Protein AF-A0A139IS31-F1 (afdb_monomer_lite)

Structure (mmCIF, N/CA/C/O backbone):
data_AF-A0A139IS31-F1
#
_entry.id   AF-A0A139IS31-F1
#
loop_
_atom_site.group_PDB
_atom_site.id
_atom_site.type_symbol
_atom_site.label_atom_id
_atom_site.label_alt_id
_atom_site.label_comp_id
_atom_site.label_asym_id
_atom_site.label_entity_id
_atom_site.label_seq_id
_atom_site.pdbx_PDB_ins_code
_atom_site.Cartn_x
_atom_site.Cartn_y
_atom_site.Cartn_z
_atom_site.occupancy
_atom_site.B_iso_or_equiv
_atom_site.auth_seq_id
_atom_site.auth_comp_id
_atom_site.auth_asym_id
_atom_site.auth_atom_id
_atom_site.pdbx_PDB_model_num
ATOM 1 N N . MET A 1 1 ? 28.452 18.649 -6.062 1.00 40.62 1 MET A N 1
ATOM 2 C CA . MET A 1 1 ? 27.317 17.866 -6.604 1.00 40.62 1 MET A CA 1
ATOM 3 C C . MET A 1 1 ? 26.027 18.421 -6.023 1.00 40.62 1 MET A C 1
ATOM 5 O O . MET A 1 1 ? 25.767 18.226 -4.844 1.00 40.62 1 MET A O 1
ATOM 9 N N . VAL A 1 2 ? 25.262 19.177 -6.809 1.00 44.78 2 VAL A N 1
ATOM 10 C CA . VAL A 1 2 ? 23.983 19.755 -6.369 1.00 44.78 2 VAL A CA 1
ATOM 11 C C . VAL A 1 2 ? 22.906 18.683 -6.521 1.00 44.78 2 VAL A C 1
ATOM 13 O O . VAL A 1 2 ? 22.665 18.197 -7.626 1.00 44.78 2 VAL A O 1
ATOM 16 N N . ARG A 1 3 ? 22.279 18.272 -5.413 1.00 52.28 3 ARG A N 1
ATOM 17 C CA . ARG A 1 3 ? 21.089 17.414 -5.459 1.00 52.28 3 ARG A CA 1
ATOM 18 C C . ARG A 1 3 ? 19.969 18.211 -6.131 1.00 52.28 3 ARG A C 1
ATOM 20 O O . ARG A 1 3 ? 19.500 19.193 -5.567 1.00 52.28 3 ARG A O 1
ATOM 27 N N . LYS A 1 4 ? 19.550 17.802 -7.334 1.00 53.00 4 LYS A N 1
ATOM 28 C CA . LYS A 1 4 ? 18.328 18.305 -7.981 1.00 53.00 4 LYS A CA 1
ATOM 29 C C . LYS A 1 4 ? 17.116 17.834 -7.167 1.00 53.00 4 LYS A C 1
ATOM 31 O O . LYS A 1 4 ? 16.622 16.729 -7.378 1.00 53.00 4 LYS A O 1
ATOM 36 N N . HIS A 1 5 ? 16.671 18.646 -6.215 1.00 53.19 5 HIS A N 1
ATOM 37 C CA . HIS A 1 5 ? 15.351 18.521 -5.600 1.00 53.19 5 HIS A CA 1
ATOM 38 C C . HIS A 1 5 ? 14.364 19.363 -6.423 1.00 53.19 5 HIS A C 1
ATOM 40 O O . HIS A 1 5 ? 14.644 20.529 -6.680 1.00 53.19 5 HIS A O 1
ATOM 46 N N . GLY A 1 6 ? 13.251 18.764 -6.863 1.00 53.75 6 GLY A N 1
ATOM 47 C CA . GLY A 1 6 ? 12.159 19.476 -7.546 1.00 53.75 6 GLY A CA 1
ATOM 48 C C . GLY A 1 6 ? 12.128 19.344 -9.073 1.00 53.75 6 GLY A C 1
ATOM 49 O O . GLY A 1 6 ? 12.178 20.342 -9.782 1.00 53.75 6 GLY A O 1
ATOM 50 N N . SER A 1 7 ? 12.049 18.121 -9.608 1.00 52.06 7 SER A N 1
ATOM 51 C CA . SER A 1 7 ? 11.598 17.918 -10.994 1.00 52.06 7 SER A CA 1
ATOM 52 C C . SER A 1 7 ? 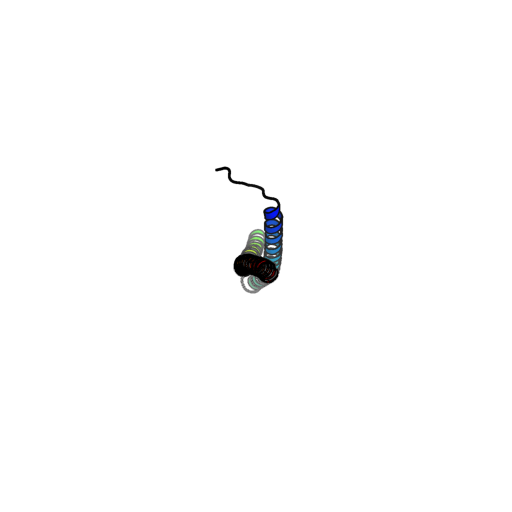10.087 17.665 -10.995 1.00 52.06 7 SER A C 1
ATOM 54 O O . SER A 1 7 ? 9.669 16.649 -10.445 1.00 52.06 7 SER A O 1
ATOM 56 N N . LEU A 1 8 ? 9.302 18.527 -11.648 1.00 53.25 8 LEU A N 1
ATOM 57 C CA . LEU A 1 8 ? 7.829 18.459 -11.751 1.00 53.25 8 LEU A CA 1
ATOM 58 C C . LEU A 1 8 ? 7.292 17.117 -12.287 1.00 53.25 8 LEU A C 1
ATOM 60 O O . LEU A 1 8 ? 6.186 16.710 -11.958 1.00 53.25 8 LEU A O 1
ATOM 64 N N . THR A 1 9 ? 8.097 16.373 -13.048 1.00 55.12 9 THR A N 1
ATOM 65 C CA . THR A 1 9 ? 7.782 15.003 -13.491 1.00 55.12 9 THR A CA 1
ATOM 66 C C . THR A 1 9 ? 7.681 13.996 -12.346 1.00 55.12 9 THR A C 1
ATOM 68 O O . THR A 1 9 ? 6.965 13.009 -12.466 1.00 55.12 9 THR A O 1
ATOM 71 N N . LYS A 1 10 ? 8.381 14.228 -11.229 1.00 59.75 10 LYS A N 1
ATOM 72 C CA . LYS A 1 10 ? 8.259 13.392 -10.027 1.00 59.75 10 LYS A CA 1
ATOM 73 C C . LYS A 1 10 ? 7.046 13.764 -9.190 1.00 59.75 10 LYS A C 1
ATOM 75 O O . LYS A 1 10 ? 6.535 12.892 -8.502 1.00 59.75 10 LYS A O 1
ATOM 80 N N . ASP A 1 11 ? 6.589 15.011 -9.240 1.00 62.25 11 ASP A N 1
ATOM 81 C CA . ASP A 1 11 ? 5.436 15.444 -8.449 1.00 62.25 11 ASP A CA 1
ATOM 82 C C . ASP A 1 11 ? 4.154 14.762 -8.928 1.00 62.25 11 ASP A C 1
ATOM 84 O O . ASP A 1 11 ? 3.339 14.362 -8.103 1.00 62.25 11 ASP A O 1
ATOM 88 N N . GLU A 1 12 ? 4.007 14.531 -10.235 1.00 68.50 12 GLU A N 1
ATOM 89 C CA . GLU A 1 12 ? 2.848 13.822 -10.784 1.00 68.50 12 GLU A CA 1
ATOM 90 C C . GLU A 1 12 ? 2.852 12.326 -10.422 1.00 68.50 12 GLU A C 1
ATOM 92 O O . GLU A 1 12 ? 1.849 11.818 -9.920 1.00 68.50 12 GLU A O 1
ATOM 97 N N . GLU A 1 13 ? 4.000 11.642 -10.534 1.00 64.81 13 GLU A N 1
ATOM 98 C CA . GLU A 1 13 ? 4.147 10.252 -10.062 1.00 64.81 13 GLU A CA 1
ATOM 99 C C . GLU A 1 13 ? 3.951 10.124 -8.538 1.00 64.81 13 GLU A C 1
ATOM 101 O O . GLU A 1 13 ? 3.338 9.165 -8.062 1.00 64.81 13 GLU A O 1
ATOM 106 N N . ILE A 1 14 ? 4.457 11.080 -7.749 1.00 68.31 14 ILE A N 1
ATOM 107 C CA . ILE A 1 14 ? 4.295 11.101 -6.287 1.00 68.31 14 ILE A CA 1
ATOM 108 C C . ILE A 1 14 ? 2.835 11.369 -5.910 1.00 68.31 14 ILE A C 1
ATOM 110 O O . ILE A 1 14 ? 2.320 10.739 -4.983 1.00 68.31 14 ILE A O 1
ATOM 114 N N . ASN A 1 15 ? 2.155 12.270 -6.618 1.00 73.56 15 ASN A N 1
ATOM 115 C CA . ASN A 1 15 ? 0.750 12.584 -6.387 1.00 73.56 15 ASN A CA 1
ATOM 116 C C . ASN A 1 15 ? -0.150 11.388 -6.732 1.00 73.56 15 ASN A C 1
ATOM 118 O O . ASN A 1 15 ? -1.026 11.028 -5.945 1.00 73.56 15 ASN A O 1
ATOM 122 N N . GLU A 1 16 ? 0.112 10.700 -7.847 1.00 74.44 16 GLU A N 1
ATOM 123 C CA . GLU A 1 16 ? -0.615 9.485 -8.224 1.00 74.44 16 GLU A CA 1
ATOM 124 C C . GLU A 1 16 ? -0.392 8.356 -7.203 1.00 74.44 16 GLU A C 1
ATOM 126 O O . GLU A 1 16 ? -1.351 7.732 -6.737 1.00 74.44 16 GLU A O 1
ATOM 131 N N . ALA A 1 17 ? 0.853 8.144 -6.765 1.00 69.94 17 ALA A N 1
ATOM 132 C CA . ALA A 1 17 ? 1.170 7.162 -5.730 1.00 69.94 17 ALA A CA 1
ATOM 133 C C . ALA A 1 17 ? 0.476 7.485 -4.394 1.00 69.94 17 ALA A C 1
ATOM 135 O O . ALA A 1 17 ? -0.107 6.598 -3.762 1.00 69.94 17 ALA A O 1
ATOM 136 N N . SER A 1 18 ? 0.476 8.760 -3.995 1.00 72.31 18 SER A N 1
ATOM 137 C CA . SER A 1 18 ? -0.206 9.242 -2.788 1.00 72.31 18 SER A CA 1
ATOM 138 C C . SER A 1 18 ? -1.716 9.032 -2.875 1.00 72.31 18 SER A C 1
ATOM 140 O O . SER A 1 18 ? -2.346 8.622 -1.902 1.00 72.31 18 SER A O 1
ATOM 142 N N . TRP A 1 19 ? -2.306 9.234 -4.054 1.00 76.44 19 TRP A N 1
ATOM 143 C CA . TRP A 1 19 ? -3.732 9.034 -4.287 1.00 76.44 19 TRP A CA 1
ATOM 144 C C . TRP A 1 19 ? -4.150 7.560 -4.236 1.00 76.44 19 TRP A C 1
ATOM 146 O O . TRP A 1 19 ? -5.182 7.211 -3.651 1.00 76.44 19 TRP A O 1
ATOM 156 N N . VAL A 1 20 ? -3.334 6.667 -4.798 1.00 74.06 20 VAL A N 1
ATOM 157 C CA . VAL A 1 20 ? -3.553 5.216 -4.716 1.00 74.06 20 VAL A CA 1
ATOM 158 C C . VAL A 1 20 ? -3.428 4.731 -3.269 1.00 74.06 20 VAL A C 1
ATOM 160 O O . VAL A 1 20 ? -4.264 3.937 -2.821 1.00 74.06 20 VAL A O 1
ATOM 163 N N . ALA A 1 21 ? -2.442 5.238 -2.526 1.00 73.00 21 ALA A N 1
ATOM 164 C CA . ALA A 1 21 ? -2.258 4.935 -1.110 1.00 73.00 21 ALA A CA 1
ATOM 165 C C . ALA A 1 21 ? -3.425 5.458 -0.258 1.00 73.00 21 ALA A C 1
ATOM 167 O O . ALA A 1 21 ? -3.984 4.700 0.531 1.00 73.00 21 ALA A O 1
ATOM 168 N N . ALA A 1 22 ? -3.868 6.701 -0.476 1.00 74.38 22 ALA A N 1
ATOM 169 C CA . ALA A 1 22 ? -4.990 7.305 0.244 1.00 74.38 22 ALA A CA 1
ATOM 170 C C . ALA A 1 22 ? -6.299 6.530 0.029 1.00 74.38 22 ALA A C 1
ATOM 172 O O . ALA A 1 22 ? -7.013 6.230 0.986 1.00 74.38 22 ALA A O 1
ATOM 173 N N . ARG A 1 23 ? -6.593 6.122 -1.213 1.00 77.88 23 ARG A N 1
ATOM 174 C CA . ARG A 1 23 ? -7.747 5.257 -1.510 1.00 77.88 23 ARG A CA 1
ATOM 175 C C . ARG A 1 23 ? -7.607 3.872 -0.877 1.00 77.88 23 ARG A C 1
ATOM 177 O O . ARG A 1 23 ? -8.601 3.310 -0.430 1.00 77.88 23 ARG A O 1
ATOM 184 N N . GLY A 1 24 ? -6.397 3.310 -0.839 1.00 73.88 24 GLY A N 1
ATOM 185 C CA . GLY A 1 24 ? -6.108 2.052 -0.141 1.00 73.88 24 GLY A CA 1
ATOM 186 C C . GLY A 1 24 ? -6.375 2.146 1.360 1.00 73.88 24 GLY A C 1
ATOM 187 O O . GLY A 1 24 ? -7.111 1.325 1.900 1.00 73.88 24 GLY A O 1
ATOM 188 N N . ALA A 1 25 ? -5.863 3.194 2.000 1.00 74.00 25 ALA A N 1
ATOM 189 C CA . ALA A 1 25 ? -6.065 3.463 3.416 1.00 74.00 25 ALA A CA 1
ATOM 190 C C . ALA A 1 25 ? -7.545 3.702 3.750 1.00 74.00 25 ALA A C 1
ATOM 192 O O . ALA A 1 25 ? -8.041 3.148 4.725 1.00 74.00 25 ALA A O 1
ATOM 193 N N . ALA A 1 26 ? -8.275 4.456 2.920 1.00 79.69 26 ALA A N 1
ATOM 194 C CA . ALA A 1 26 ? -9.706 4.696 3.114 1.00 79.69 26 ALA A CA 1
ATOM 195 C C . ALA A 1 26 ? -10.530 3.399 3.034 1.00 79.69 26 ALA A C 1
ATOM 197 O O . ALA A 1 26 ? -11.384 3.152 3.885 1.00 79.69 26 ALA A O 1
ATOM 198 N N . VAL A 1 27 ? -10.249 2.536 2.050 1.00 81.50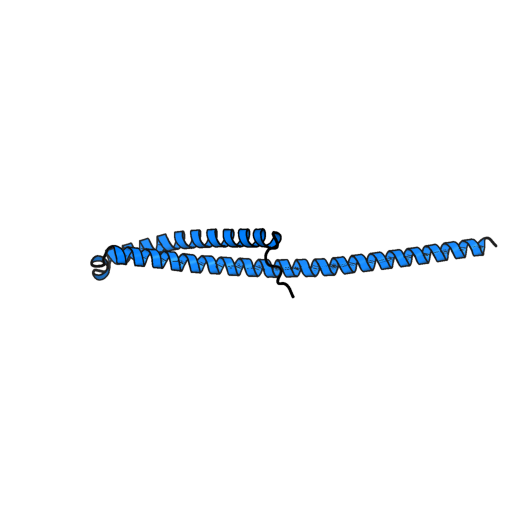 27 VAL A N 1
ATOM 199 C CA . VAL A 1 27 ? -10.914 1.227 1.920 1.00 81.50 27 VAL A CA 1
ATOM 200 C C . VAL A 1 27 ? -10.539 0.298 3.080 1.00 81.50 27 VAL A C 1
ATOM 202 O O . VAL A 1 27 ? -11.411 -0.382 3.623 1.00 81.50 27 VAL A O 1
ATOM 205 N N . GLY A 1 28 ? -9.271 0.301 3.499 1.00 77.44 28 GLY A N 1
ATOM 206 C CA . GLY A 1 28 ? -8.798 -0.437 4.670 1.00 77.44 28 GLY A CA 1
ATOM 207 C C . GLY A 1 28 ? -9.510 0.000 5.948 1.00 77.44 28 GLY A C 1
ATOM 208 O O . GLY A 1 28 ? -10.076 -0.837 6.649 1.00 77.44 28 GLY A O 1
ATOM 209 N N . ALA A 1 29 ? -9.569 1.308 6.199 1.00 81.56 29 ALA A N 1
ATOM 210 C CA . ALA A 1 29 ? -10.250 1.895 7.347 1.00 81.56 29 ALA A CA 1
ATOM 211 C C . ALA A 1 29 ? -11.750 1.581 7.351 1.00 81.56 29 ALA A C 1
ATOM 213 O O . ALA A 1 29 ? -12.287 1.209 8.389 1.00 81.56 29 ALA A O 1
ATOM 214 N N . ALA A 1 30 ? -12.426 1.667 6.202 1.00 85.50 30 ALA A N 1
ATOM 215 C CA . ALA A 1 30 ? -13.846 1.339 6.102 1.00 85.50 30 ALA A CA 1
ATOM 216 C C . ALA A 1 30 ? -14.110 -0.148 6.393 1.00 85.50 30 ALA A C 1
ATOM 218 O O . ALA A 1 30 ? -14.942 -0.477 7.239 1.00 85.50 30 ALA A O 1
ATOM 219 N N . LYS A 1 31 ? -13.366 -1.056 5.745 1.00 86.50 31 LYS A N 1
ATOM 220 C CA . LYS A 1 31 ? -13.522 -2.511 5.917 1.00 86.50 31 LYS A CA 1
ATOM 221 C C . LYS A 1 31 ? -13.261 -2.939 7.361 1.00 86.50 31 LYS A C 1
ATOM 223 O O . LYS A 1 31 ? -14.050 -3.679 7.947 1.00 86.50 31 LYS A O 1
ATOM 228 N N . TRP A 1 32 ? -12.167 -2.459 7.945 1.00 88.50 32 TRP A N 1
ATOM 229 C CA . TRP A 1 32 ? -11.801 -2.797 9.318 1.00 88.50 32 TRP A CA 1
ATOM 230 C C . TRP A 1 32 ? -12.605 -2.029 10.361 1.00 88.50 32 TRP A C 1
ATOM 232 O O . TRP A 1 32 ? -12.805 -2.549 11.453 1.00 88.50 32 TRP A O 1
ATOM 242 N N . GLY A 1 33 ? -13.141 -0.857 10.023 1.00 87.50 33 GLY A N 1
ATOM 243 C CA . GLY A 1 33 ? -14.075 -0.123 10.870 1.00 87.50 33 GLY A CA 1
ATOM 244 C C . GLY A 1 33 ? -15.379 -0.875 11.087 1.00 87.50 33 GLY A C 1
ATOM 245 O O . GLY A 1 33 ? -15.859 -0.931 12.216 1.00 87.50 33 GLY A O 1
ATOM 246 N N . VAL A 1 34 ? -15.908 -1.537 10.051 1.00 89.31 34 VAL A N 1
ATOM 247 C CA . VAL A 1 34 ? -17.046 -2.460 10.208 1.00 89.31 34 VAL A CA 1
ATOM 248 C C . VAL A 1 34 ? -16.667 -3.619 11.132 1.00 89.31 34 VAL A C 1
ATOM 250 O O . VAL A 1 34 ? -17.415 -3.948 12.050 1.00 89.31 34 VAL A O 1
ATOM 253 N N . PHE A 1 35 ? -15.482 -4.203 10.942 1.00 88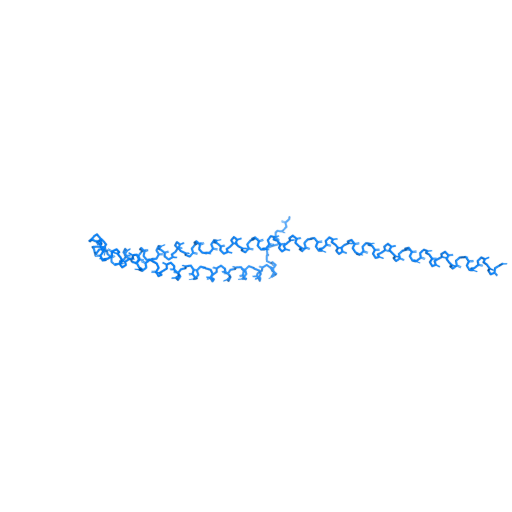.81 35 PHE A N 1
ATOM 254 C CA . PHE A 1 35 ? -15.015 -5.320 11.765 1.00 88.81 35 PHE A CA 1
ATOM 255 C C . PHE A 1 35 ? -14.834 -4.931 13.239 1.00 88.81 35 PHE A C 1
ATOM 257 O O . PHE A 1 35 ? -15.224 -5.685 14.129 1.00 88.81 35 PHE A O 1
ATOM 264 N N . SER A 1 36 ? -14.298 -3.742 13.521 1.00 85.50 36 SER A N 1
ATOM 265 C CA . SER A 1 36 ? -14.119 -3.270 14.894 1.00 85.50 36 SER A CA 1
ATOM 266 C C . SER A 1 36 ? -15.441 -2.869 15.548 1.00 85.50 36 SER A C 1
ATOM 268 O O . SER A 1 36 ? -15.596 -3.098 16.745 1.00 85.50 36 SER A O 1
ATOM 270 N N . ILE A 1 37 ? -16.424 -2.369 14.785 1.00 90.44 37 ILE A N 1
ATOM 271 C CA . ILE A 1 37 ? -17.788 -2.152 15.297 1.00 90.44 37 ILE A CA 1
ATOM 272 C C . ILE A 1 37 ? -18.396 -3.489 15.720 1.00 90.44 37 ILE A C 1
ATOM 274 O O . ILE A 1 37 ? -18.924 -3.594 16.826 1.00 90.44 37 ILE A O 1
ATOM 278 N N . LEU A 1 38 ? -18.283 -4.521 14.878 1.00 90.88 38 LEU A N 1
ATOM 279 C CA . LEU A 1 38 ? -18.775 -5.863 15.201 1.00 90.88 38 LEU A CA 1
ATOM 280 C C . LEU A 1 38 ? -18.065 -6.442 16.430 1.00 90.88 38 LEU A C 1
ATOM 282 O O . LEU A 1 38 ? -18.723 -6.972 17.325 1.00 90.88 38 LEU A O 1
ATOM 286 N N . ALA A 1 39 ? -16.743 -6.285 16.520 1.00 88.25 39 ALA A N 1
ATOM 287 C CA . ALA A 1 39 ? -15.969 -6.712 17.682 1.00 88.25 39 ALA A CA 1
ATOM 288 C C . ALA A 1 39 ? -16.373 -5.951 18.958 1.00 88.25 39 ALA A C 1
ATOM 290 O O . ALA A 1 39 ? -16.526 -6.557 20.017 1.00 88.25 39 ALA A O 1
ATOM 291 N N . GLY A 1 40 ? -16.610 -4.641 18.861 1.00 86.75 40 GLY A N 1
ATOM 292 C CA . GLY A 1 40 ? -17.088 -3.817 19.969 1.00 86.75 40 GLY A CA 1
ATOM 293 C C . GLY A 1 40 ? -18.503 -4.189 20.419 1.00 86.75 40 GLY A C 1
ATOM 294 O O . GLY A 1 40 ? -18.769 -4.245 21.621 1.00 86.75 40 GLY A O 1
ATOM 295 N N . ALA A 1 41 ? -19.395 -4.507 19.478 1.00 87.31 41 ALA A N 1
ATOM 296 C CA . ALA A 1 41 ? -20.744 -4.991 19.764 1.00 87.31 41 ALA A CA 1
ATOM 297 C C . ALA A 1 41 ? -20.717 -6.367 20.450 1.00 87.31 41 ALA A C 1
ATOM 299 O O . ALA A 1 41 ? -21.389 -6.560 21.463 1.00 87.31 41 ALA A O 1
ATOM 300 N N . ALA A 1 42 ? -19.883 -7.293 19.965 1.00 89.31 42 ALA A N 1
ATOM 301 C CA . ALA A 1 42 ? -19.667 -8.591 20.601 1.00 89.31 42 ALA A CA 1
ATOM 302 C C . ALA A 1 42 ? -19.073 -8.438 22.012 1.00 89.31 42 ALA A C 1
ATOM 304 O O . ALA A 1 42 ? -19.561 -9.053 22.960 1.00 89.31 42 ALA A O 1
ATOM 305 N N . GLY A 1 43 ? -18.083 -7.558 22.182 1.00 86.44 43 GLY A N 1
ATOM 306 C CA . GLY A 1 43 ? -17.525 -7.216 23.489 1.00 86.44 43 GLY A CA 1
ATOM 307 C C . GLY A 1 43 ? -18.605 -6.727 24.452 1.00 86.44 43 GLY A C 1
ATOM 308 O O . GLY A 1 43 ? -18.694 -7.215 25.576 1.00 86.44 43 GLY A O 1
ATOM 309 N N . HIS A 1 44 ? -19.485 -5.834 24.000 1.00 86.75 44 HIS A N 1
ATOM 310 C CA . HIS A 1 44 ? -20.584 -5.319 24.813 1.00 86.75 44 HIS A CA 1
ATOM 311 C C . HIS A 1 44 ? -21.626 -6.393 25.177 1.00 86.75 44 HIS A C 1
ATOM 313 O O . HIS A 1 44 ? -22.105 -6.428 26.314 1.00 86.75 44 HIS A O 1
ATOM 319 N N . ALA A 1 45 ? -21.950 -7.290 24.242 1.00 89.62 45 ALA A N 1
ATOM 320 C CA . ALA A 1 45 ? -22.916 -8.365 24.450 1.00 89.62 45 ALA A CA 1
ATOM 321 C C . ALA A 1 45 ? -22.395 -9.441 25.416 1.00 89.62 45 ALA A C 1
ATOM 323 O O . ALA A 1 45 ? -23.106 -9.814 26.348 1.00 89.62 45 ALA A O 1
ATOM 324 N N . PHE A 1 46 ? -21.153 -9.901 25.246 1.00 89.81 46 PHE A N 1
ATOM 325 C CA . PHE A 1 46 ? -20.638 -11.083 25.945 1.00 89.81 46 PHE A CA 1
ATOM 326 C C . PHE A 1 46 ? -19.748 -10.776 27.156 1.00 89.81 46 PHE A C 1
ATOM 328 O O . PHE A 1 46 ? -19.670 -11.602 28.062 1.00 89.81 46 PHE A O 1
ATOM 335 N N . SER A 1 47 ? -19.096 -9.608 27.222 1.00 85.44 47 SER A N 1
ATOM 336 C CA . SER A 1 47 ? -18.134 -9.301 28.288 1.00 85.44 47 SER A CA 1
ATOM 337 C C . SER A 1 47 ? -18.662 -8.254 29.279 1.00 85.44 47 SER A C 1
ATOM 339 O O . SER A 1 47 ? -18.842 -7.089 28.910 1.00 85.44 47 SER A O 1
ATOM 341 N N . PRO A 1 48 ? -18.845 -8.601 30.570 1.00 84.12 48 PRO A N 1
ATOM 342 C CA . PRO A 1 48 ? -19.199 -7.623 31.600 1.00 84.12 48 PRO A CA 1
ATOM 343 C C . PRO A 1 48 ? -18.089 -6.582 31.819 1.00 84.12 48 PRO A C 1
ATOM 345 O O . PRO A 1 48 ? -18.387 -5.433 32.142 1.00 84.12 48 PRO A O 1
ATOM 348 N N . VAL A 1 49 ? -16.827 -6.939 31.546 1.00 86.44 49 VAL A N 1
ATOM 349 C CA . VAL A 1 49 ? -15.684 -6.012 31.590 1.00 86.44 49 VAL A CA 1
ATOM 350 C C . VAL A 1 49 ? -15.856 -4.904 30.548 1.00 86.44 49 VAL A C 1
ATOM 352 O O . VAL A 1 49 ? -15.720 -3.726 30.865 1.00 86.44 49 VAL A O 1
ATOM 355 N N . TYR A 1 50 ? -16.252 -5.253 29.319 1.00 84.75 50 TYR A N 1
ATOM 356 C CA . TYR A 1 50 ? -16.457 -4.284 28.235 1.00 84.75 50 TYR A CA 1
ATOM 357 C C . TYR A 1 50 ? -17.648 -3.341 28.479 1.00 84.75 50 TYR A C 1
ATOM 359 O O . TYR A 1 50 ? -17.664 -2.201 28.006 1.00 84.75 50 TYR A O 1
ATOM 367 N N . ARG A 1 51 ? -18.662 -3.783 29.235 1.00 84.19 51 ARG A N 1
ATOM 368 C CA . ARG A 1 51 ? -19.790 -2.919 29.624 1.00 84.19 51 ARG A CA 1
ATOM 369 C C . ARG A 1 51 ? -19.351 -1.823 30.594 1.00 84.19 51 ARG A C 1
ATOM 371 O O . ARG A 1 51 ? -19.787 -0.688 30.416 1.00 84.19 51 ARG A O 1
ATOM 378 N N . GLY A 1 52 ? -18.448 -2.145 31.524 1.00 87.44 52 GLY A N 1
ATOM 379 C CA . GLY A 1 52 ? -17.876 -1.209 32.499 1.00 87.44 52 GLY A CA 1
ATOM 380 C C . GLY A 1 52 ? -16.818 -0.246 31.943 1.00 87.44 52 GLY A C 1
ATOM 381 O O . GLY A 1 52 ? -16.422 0.685 32.639 1.00 87.44 52 GLY A O 1
ATOM 382 N N . LEU A 1 53 ? -16.365 -0.431 30.698 1.00 88.75 53 LEU A N 1
ATOM 383 C CA . LEU A 1 53 ? -15.412 0.479 30.060 1.00 88.75 53 LEU A CA 1
ATOM 384 C C . LEU A 1 53 ? -16.018 1.868 29.804 1.00 88.75 53 LEU A C 1
ATOM 386 O O . LEU A 1 53 ? -17.173 2.002 29.380 1.00 88.75 53 LEU A O 1
ATOM 390 N N . THR A 1 54 ? -15.186 2.900 29.960 1.00 93.31 54 THR A N 1
ATOM 391 C CA . THR A 1 54 ? -15.547 4.283 29.630 1.00 93.31 54 THR A CA 1
ATOM 392 C C . THR A 1 54 ? -15.804 4.451 28.131 1.00 93.31 54 THR A C 1
ATOM 394 O O . THR A 1 54 ? -15.273 3.718 27.292 1.00 93.31 54 THR A O 1
ATOM 397 N N . VAL A 1 55 ? -16.606 5.458 27.771 1.00 89.50 55 VAL A N 1
ATOM 398 C CA . VAL A 1 55 ? -16.883 5.792 26.362 1.00 89.50 55 VAL A CA 1
ATOM 399 C C . VAL A 1 55 ? -15.588 6.108 25.605 1.00 89.50 55 VAL A C 1
ATOM 401 O O . VAL A 1 55 ? -15.405 5.639 24.485 1.00 89.50 55 VAL A O 1
ATOM 404 N N . GLN A 1 56 ? -14.653 6.819 26.243 1.00 90.69 56 GLN A N 1
ATOM 405 C CA . GLN A 1 56 ? -13.346 7.154 25.668 1.00 90.69 56 GLN A CA 1
ATOM 406 C C . GLN A 1 56 ? -12.554 5.901 25.274 1.00 90.69 56 GLN A C 1
ATOM 408 O O . GLN A 1 56 ? -12.030 5.826 24.165 1.00 90.69 56 GLN A O 1
ATOM 413 N N . PHE A 1 57 ? -12.522 4.885 26.141 1.00 90.44 57 PHE A N 1
ATOM 414 C CA . PHE A 1 57 ? -11.781 3.653 25.868 1.00 90.44 57 PHE A CA 1
ATOM 415 C C . PHE A 1 57 ? -12.425 2.820 24.749 1.00 90.44 57 PHE A C 1
ATOM 417 O O . PHE A 1 57 ? -11.727 2.188 23.961 1.00 90.44 57 PHE A O 1
ATOM 424 N N . LYS A 1 58 ? -13.758 2.862 24.618 1.00 91.06 58 LYS A N 1
ATOM 425 C CA . LYS A 1 58 ? -14.479 2.210 23.509 1.00 91.06 58 LYS A CA 1
ATOM 426 C C . LYS A 1 58 ? -14.154 2.862 22.164 1.00 91.06 58 LYS A C 1
ATOM 428 O O . LYS A 1 58 ? -13.891 2.158 21.193 1.00 91.06 58 LYS A O 1
ATOM 433 N N . VAL A 1 59 ? -14.128 4.196 22.117 1.00 91.62 59 VAL A N 1
ATOM 434 C CA . VAL A 1 59 ? -13.725 4.943 20.914 1.00 91.62 59 VAL A CA 1
ATOM 435 C C . VAL A 1 59 ? -12.260 4.676 20.580 1.00 91.62 59 VAL A C 1
ATOM 437 O O . VAL A 1 59 ? -11.938 4.457 19.417 1.00 91.62 59 VAL A O 1
ATOM 440 N N . PHE A 1 60 ? -11.384 4.622 21.586 1.00 91.38 60 PHE A N 1
ATOM 441 C CA . PHE A 1 60 ? -9.985 4.249 21.388 1.00 91.38 60 PHE A CA 1
ATOM 442 C C . PHE A 1 60 ? -9.860 2.879 20.709 1.00 91.38 60 PHE A C 1
ATOM 444 O O . PHE A 1 60 ? -9.242 2.790 19.655 1.00 91.38 60 PHE A O 1
ATOM 451 N N . LEU A 1 61 ? -10.527 1.845 21.233 1.00 90.12 61 LEU A N 1
ATOM 452 C CA . LEU A 1 61 ? -10.516 0.504 20.634 1.00 90.12 61 LEU A CA 1
ATOM 453 C C . LEU A 1 61 ? -11.048 0.493 19.191 1.00 90.12 61 LEU A C 1
ATOM 455 O O . LEU A 1 61 ? -10.475 -0.170 18.325 1.00 90.12 61 LEU A O 1
ATOM 459 N N . GLN A 1 62 ? -12.104 1.263 18.918 1.00 89.75 62 GLN A N 1
ATOM 460 C CA . GLN A 1 62 ? -12.659 1.425 17.573 1.00 89.75 62 GLN A CA 1
ATOM 461 C C . GLN A 1 62 ? -11.638 2.047 16.608 1.00 89.75 62 GLN A C 1
ATOM 463 O O . GLN A 1 62 ? -11.413 1.529 15.514 1.00 89.75 62 GLN A O 1
ATOM 468 N N . VAL A 1 63 ? -10.992 3.145 17.007 1.00 90.50 63 VAL A N 1
ATOM 469 C CA . VAL A 1 63 ? -9.990 3.832 16.178 1.00 90.50 63 VAL A CA 1
ATOM 470 C C . VAL A 1 63 ? -8.738 2.978 16.005 1.00 90.50 63 VAL A C 1
ATOM 472 O O . VAL A 1 63 ? -8.207 2.920 14.902 1.00 90.50 63 VAL A O 1
ATOM 475 N N . SER A 1 64 ? -8.297 2.245 17.030 1.00 90.25 64 SER A N 1
ATOM 476 C CA . SER A 1 64 ? -7.170 1.313 16.916 1.00 90.25 64 SER A CA 1
ATOM 477 C C . SER A 1 64 ? -7.414 0.241 15.851 1.00 90.25 64 SER A C 1
ATOM 479 O O . SER A 1 64 ? -6.526 -0.017 15.039 1.00 90.25 64 SER A O 1
ATOM 481 N N . GLY A 1 65 ? -8.621 -0.337 15.806 1.00 87.94 65 GLY A N 1
ATOM 482 C CA . GLY A 1 65 ? -8.999 -1.304 14.772 1.00 87.94 65 GLY A CA 1
ATOM 483 C C . GLY A 1 65 ? -8.987 -0.700 13.365 1.00 87.94 65 GLY A C 1
ATOM 484 O O . GLY A 1 65 ? -8.423 -1.287 12.441 1.00 87.94 65 GLY A O 1
ATOM 485 N N . MET A 1 66 ? -9.542 0.506 13.208 1.00 87.31 66 MET A N 1
ATOM 486 C CA . MET A 1 66 ? -9.541 1.221 11.926 1.00 87.31 66 MET A CA 1
ATOM 487 C C . MET A 1 66 ? -8.130 1.581 11.454 1.00 87.31 66 MET A C 1
ATOM 489 O O . MET A 1 66 ? -7.806 1.356 10.290 1.00 87.31 66 MET A O 1
ATOM 493 N N . THR A 1 67 ? -7.282 2.099 12.342 1.00 88.25 67 THR A N 1
ATOM 494 C CA . THR A 1 67 ? -5.902 2.487 12.023 1.00 88.25 67 THR A CA 1
ATOM 495 C C . THR A 1 67 ? -5.064 1.276 11.633 1.00 88.25 67 THR A C 1
ATOM 497 O O . THR A 1 67 ? -4.380 1.313 10.611 1.00 88.25 67 THR A O 1
ATOM 500 N N . ALA A 1 68 ? -5.155 0.177 12.389 1.00 89.12 68 ALA A N 1
ATOM 501 C CA . ALA A 1 68 ? -4.473 -1.067 12.037 1.00 89.12 68 ALA A CA 1
ATOM 502 C C . ALA A 1 68 ? -4.921 -1.572 10.656 1.00 89.12 68 ALA A C 1
ATOM 504 O O . ALA A 1 68 ? -4.096 -1.910 9.808 1.00 89.12 68 ALA A O 1
ATOM 505 N N . GLY A 1 69 ? -6.227 -1.546 10.397 1.00 85.94 69 GLY A N 1
ATOM 506 C CA . GLY A 1 69 ? -6.786 -1.920 9.106 1.00 85.94 69 GLY A CA 1
ATOM 507 C C . GLY A 1 69 ? -6.348 -1.042 7.937 1.00 85.94 69 GLY A C 1
ATOM 508 O O . GLY A 1 69 ? -6.094 -1.550 6.844 1.00 85.94 69 GLY A O 1
ATOM 509 N N . ALA A 1 70 ? -6.240 0.268 8.167 1.00 80.94 70 ALA A N 1
ATOM 510 C CA . ALA A 1 70 ? -5.762 1.226 7.180 1.00 80.94 70 ALA A CA 1
ATOM 511 C C . ALA A 1 70 ? -4.306 0.945 6.788 1.00 80.94 70 ALA A C 1
ATOM 513 O O . ALA A 1 70 ? -4.000 0.914 5.598 1.00 80.94 70 ALA A O 1
ATOM 514 N N . ILE A 1 71 ? -3.437 0.685 7.773 1.00 86.69 71 ILE A N 1
ATOM 515 C CA . ILE A 1 71 ? -2.015 0.384 7.547 1.00 86.69 71 ILE A CA 1
ATOM 516 C C . ILE A 1 71 ? -1.860 -0.918 6.753 1.00 86.69 71 ILE A C 1
ATOM 518 O O . ILE A 1 71 ? -1.174 -0.933 5.737 1.00 86.69 71 ILE A O 1
ATOM 522 N N . ILE A 1 72 ? -2.561 -1.987 7.148 1.00 85.06 72 ILE A N 1
ATOM 523 C CA . ILE A 1 72 ? -2.464 -3.295 6.476 1.00 85.06 72 ILE A CA 1
ATOM 524 C C . ILE A 1 72 ? -2.859 -3.201 4.994 1.00 85.06 72 ILE A C 1
ATOM 526 O O . ILE A 1 72 ? -2.194 -3.770 4.127 1.00 85.06 72 ILE A O 1
ATOM 530 N N . GLU A 1 73 ? -3.954 -2.504 4.684 1.00 82.38 73 GLU A N 1
ATOM 531 C CA . GLU A 1 73 ? -4.426 -2.386 3.301 1.00 82.38 73 GLU A CA 1
ATOM 532 C C . GLU A 1 73 ? -3.556 -1.425 2.478 1.00 82.38 73 GLU A C 1
ATOM 534 O O . GLU A 1 73 ? -3.313 -1.673 1.294 1.00 82.38 73 GLU A O 1
ATOM 539 N N . ALA A 1 74 ? -3.048 -0.357 3.102 1.00 81.69 74 ALA A N 1
ATOM 540 C CA . ALA A 1 74 ? -2.103 0.557 2.471 1.00 81.69 74 ALA A CA 1
ATOM 541 C C . ALA A 1 74 ? -0.803 -0.166 2.086 1.00 81.69 74 ALA A C 1
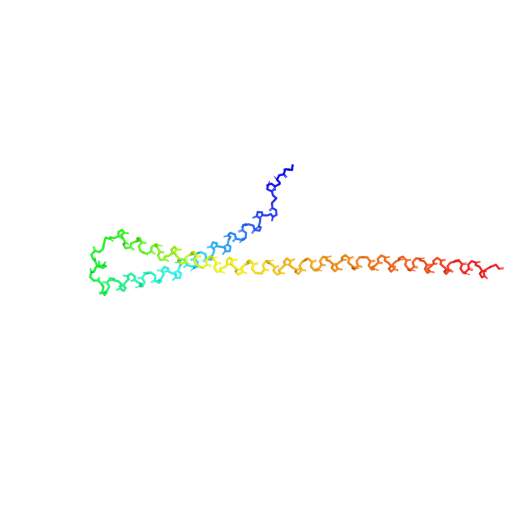ATOM 543 O O . ALA A 1 74 ? -0.403 -0.096 0.922 1.00 81.69 74 ALA A O 1
ATOM 544 N N . ASP A 1 75 ? -0.206 -0.931 3.004 1.00 81.81 75 ASP A N 1
ATOM 545 C CA . ASP A 1 75 ? 1.025 -1.693 2.757 1.00 81.81 75 ASP A CA 1
ATOM 546 C C . ASP A 1 75 ? 0.831 -2.730 1.649 1.00 81.81 75 ASP A C 1
ATOM 548 O O . ASP A 1 75 ? 1.634 -2.825 0.716 1.00 81.81 75 ASP A O 1
ATOM 552 N N . ARG A 1 76 ? -0.285 -3.470 1.682 1.00 78.31 76 ARG A N 1
ATOM 553 C CA . ARG A 1 76 ? -0.603 -4.465 0.649 1.00 78.31 76 ARG A CA 1
ATOM 554 C C . ARG A 1 76 ? -0.708 -3.832 -0.739 1.00 78.31 76 ARG A C 1
ATOM 556 O O . ARG A 1 76 ? -0.241 -4.413 -1.723 1.00 78.31 76 ARG A O 1
ATOM 563 N N . ARG A 1 77 ? -1.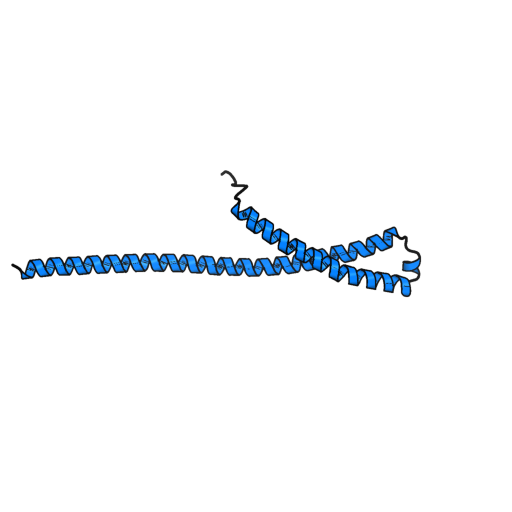299 -2.638 -0.828 1.00 77.25 77 ARG A N 1
ATOM 564 C CA . ARG A 1 77 ? -1.446 -1.901 -2.089 1.00 77.25 77 ARG A CA 1
ATOM 565 C C . ARG A 1 77 ? -0.127 -1.287 -2.558 1.00 77.25 77 ARG A C 1
ATOM 567 O O . ARG A 1 77 ? 0.132 -1.271 -3.761 1.00 77.25 77 ARG A O 1
ATOM 574 N N . LEU A 1 78 ? 0.718 -0.847 -1.630 1.00 78.38 78 LEU A N 1
ATOM 575 C CA . LEU A 1 78 ? 2.043 -0.301 -1.919 1.00 78.38 78 LEU A CA 1
ATOM 576 C C . LEU A 1 78 ? 2.980 -1.374 -2.489 1.00 78.38 78 LEU A C 1
ATOM 578 O O . LEU A 1 78 ? 3.593 -1.151 -3.532 1.00 78.38 78 LEU A O 1
ATOM 582 N N . ILE A 1 79 ? 3.012 -2.565 -1.884 1.00 81.56 79 ILE A N 1
ATOM 583 C CA . ILE A 1 79 ? 3.802 -3.705 -2.381 1.00 81.56 79 ILE A CA 1
ATOM 584 C C . ILE A 1 79 ? 3.344 -4.109 -3.789 1.00 81.56 79 ILE A C 1
ATOM 586 O O . ILE A 1 79 ? 4.167 -4.308 -4.685 1.00 81.56 79 ILE A O 1
ATOM 590 N N . ALA A 1 80 ? 2.028 -4.190 -4.017 1.00 79.69 80 ALA A N 1
ATOM 591 C CA . ALA A 1 80 ? 1.485 -4.515 -5.335 1.00 79.69 80 ALA A CA 1
ATOM 592 C C . ALA A 1 80 ? 1.903 -3.482 -6.398 1.00 79.69 80 ALA A C 1
ATOM 594 O O . ALA A 1 80 ? 2.313 -3.853 -7.499 1.00 79.69 80 ALA A O 1
ATOM 595 N N . HIS A 1 81 ? 1.852 -2.192 -6.058 1.00 76.88 81 HIS A N 1
ATOM 596 C CA . HIS A 1 81 ? 2.292 -1.121 -6.948 1.00 76.88 81 HIS A CA 1
ATOM 597 C C . HIS A 1 81 ? 3.797 -1.198 -7.252 1.00 76.88 81 HIS A C 1
ATOM 599 O O . HIS A 1 81 ? 4.209 -1.044 -8.404 1.00 76.88 81 HIS A O 1
ATOM 605 N N . GLU A 1 82 ? 4.624 -1.493 -6.247 1.00 82.44 82 GLU A N 1
ATOM 606 C CA . GLU A 1 82 ? 6.069 -1.618 -6.420 1.00 82.44 82 GLU A CA 1
ATOM 607 C C . GLU A 1 82 ? 6.442 -2.732 -7.409 1.00 82.44 82 GLU A C 1
ATOM 609 O O . GLU A 1 82 ? 7.271 -2.517 -8.298 1.00 82.44 82 GLU A O 1
ATOM 614 N N . VAL A 1 83 ? 5.810 -3.906 -7.306 1.00 85.25 83 VAL A N 1
ATOM 615 C CA . VAL A 1 83 ? 6.056 -5.037 -8.220 1.00 85.25 83 VAL A CA 1
ATOM 616 C C . VAL A 1 83 ? 5.722 -4.660 -9.664 1.00 85.25 83 VAL A C 1
ATOM 618 O O . VAL A 1 83 ? 6.516 -4.912 -10.576 1.00 85.25 83 VAL A O 1
ATOM 621 N N . VAL A 1 84 ? 4.582 -3.997 -9.876 1.00 82.06 84 VAL A N 1
ATOM 622 C CA . VAL A 1 84 ? 4.165 -3.520 -11.202 1.00 82.06 84 VAL A CA 1
ATOM 623 C C . VAL A 1 84 ? 5.169 -2.507 -11.752 1.00 82.06 84 VAL A C 1
ATOM 625 O O . VAL A 1 84 ? 5.599 -2.627 -12.902 1.00 82.06 84 VAL A O 1
ATOM 628 N N . MET A 1 85 ? 5.602 -1.546 -10.934 1.00 80.94 85 MET A N 1
ATOM 629 C CA . MET A 1 85 ? 6.563 -0.525 -11.354 1.00 80.94 85 MET A CA 1
ATOM 630 C C . MET A 1 85 ? 7.939 -1.103 -11.676 1.00 80.94 85 MET A C 1
ATOM 632 O O . MET A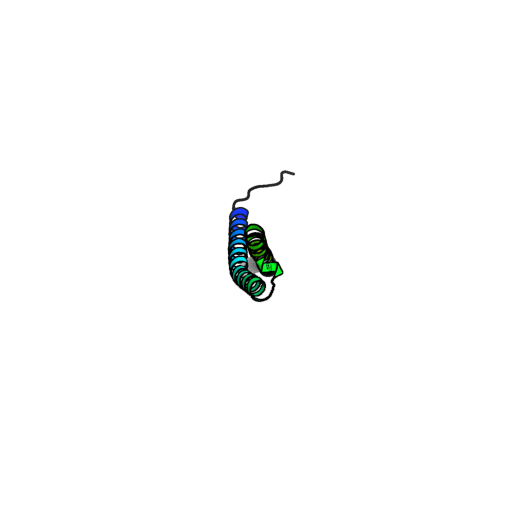 1 85 ? 8.559 -0.704 -12.664 1.00 80.94 85 MET A O 1
ATOM 636 N N . ARG A 1 86 ? 8.414 -2.080 -10.897 1.00 85.56 86 ARG A N 1
ATOM 637 C CA . ARG A 1 86 ? 9.664 -2.793 -11.192 1.00 85.56 86 ARG A CA 1
ATOM 638 C C . ARG A 1 86 ? 9.596 -3.492 -12.553 1.00 85.56 86 ARG A C 1
ATOM 640 O O . ARG A 1 86 ? 10.544 -3.384 -13.327 1.00 85.56 86 ARG A O 1
ATOM 647 N N . ASN A 1 87 ? 8.481 -4.147 -12.879 1.00 86.94 87 ASN A N 1
ATOM 648 C CA . ASN A 1 87 ? 8.309 -4.820 -14.171 1.00 86.94 87 ASN A CA 1
ATOM 649 C C . ASN A 1 87 ? 8.212 -3.835 -15.341 1.00 86.94 87 ASN A C 1
ATOM 651 O O . ASN A 1 87 ? 8.861 -4.040 -16.364 1.00 86.94 87 ASN A O 1
ATOM 655 N N . ARG A 1 88 ? 7.487 -2.722 -15.175 1.00 83.75 88 ARG A N 1
ATOM 656 C CA . ARG A 1 88 ? 7.426 -1.656 -16.188 1.00 83.75 88 ARG A CA 1
ATOM 657 C C . ARG A 1 88 ? 8.808 -1.083 -16.501 1.00 83.75 88 ARG A C 1
ATOM 659 O O . ARG A 1 88 ? 9.151 -0.923 -17.667 1.00 83.75 88 ARG A O 1
ATOM 666 N N . LYS A 1 89 ? 9.625 -0.833 -15.472 1.00 84.00 89 LYS A N 1
ATOM 667 C CA . LYS A 1 89 ? 10.997 -0.325 -15.643 1.00 84.00 89 LYS A CA 1
ATOM 668 C C . LYS A 1 89 ? 11.913 -1.315 -16.363 1.00 84.00 89 LYS A C 1
ATOM 670 O O . LYS A 1 89 ? 12.756 -0.876 -17.138 1.00 84.00 89 LYS A O 1
ATOM 675 N N . LYS A 1 90 ? 11.747 -2.624 -16.131 1.00 87.06 90 LYS A N 1
ATOM 676 C CA . LYS A 1 90 ? 12.475 -3.667 -16.875 1.00 87.06 90 LYS A CA 1
ATOM 677 C C . LYS A 1 90 ? 12.130 -3.618 -18.362 1.00 87.06 90 LYS A C 1
ATOM 679 O O . LYS A 1 90 ? 13.018 -3.396 -19.171 1.00 87.06 90 LYS A O 1
ATOM 684 N N . ILE A 1 91 ? 10.840 -3.680 -18.695 1.00 87.94 91 ILE A N 1
ATOM 685 C CA . ILE A 1 91 ? 10.367 -3.642 -20.088 1.00 87.94 91 ILE A CA 1
ATOM 686 C C . ILE A 1 91 ? 10.815 -2.356 -20.794 1.00 87.94 91 ILE A C 1
ATOM 688 O O . ILE A 1 91 ? 11.265 -2.401 -21.933 1.00 87.94 91 ILE A O 1
ATOM 692 N N . ALA A 1 92 ? 10.736 -1.205 -20.119 1.00 87.50 92 ALA A N 1
ATOM 693 C CA . ALA A 1 92 ? 11.173 0.067 -20.689 1.00 87.50 92 ALA A CA 1
ATOM 694 C C . ALA A 1 92 ? 12.684 0.100 -20.974 1.00 87.50 92 ALA A C 1
ATOM 696 O O . ALA A 1 92 ? 13.099 0.637 -22.000 1.00 87.50 92 ALA A O 1
ATOM 697 N N . ARG A 1 93 ? 13.506 -0.482 -20.088 1.00 85.06 93 ARG A N 1
ATOM 698 C CA . ARG A 1 93 ? 14.950 -0.618 -20.313 1.00 85.06 93 ARG A CA 1
ATOM 699 C C . ARG A 1 93 ? 15.227 -1.525 -21.509 1.00 85.06 93 ARG A C 1
ATOM 701 O O . ARG A 1 93 ? 16.009 -1.143 -22.371 1.00 85.06 93 ARG A O 1
ATOM 708 N N . ASP A 1 94 ? 14.575 -2.679 -21.567 1.00 86.81 94 ASP A N 1
ATOM 709 C CA . ASP A 1 94 ? 14.791 -3.659 -22.634 1.00 86.81 94 ASP A CA 1
ATOM 710 C C . ASP A 1 94 ? 14.354 -3.094 -23.996 1.00 86.81 94 ASP A C 1
ATOM 712 O O . ASP A 1 94 ? 15.068 -3.232 -24.986 1.00 86.81 94 ASP A O 1
ATOM 716 N N . ALA A 1 95 ? 13.245 -2.348 -24.037 1.00 88.25 95 ALA A N 1
ATOM 717 C CA . ALA A 1 95 ? 12.798 -1.638 -25.233 1.00 88.25 95 ALA A CA 1
ATOM 718 C C . ALA A 1 95 ? 13.773 -0.529 -25.667 1.00 88.25 95 ALA A C 1
ATOM 720 O O . ALA A 1 95 ? 13.970 -0.324 -26.861 1.00 88.25 95 ALA A O 1
ATOM 721 N N . ALA A 1 96 ? 14.389 0.190 -24.723 1.00 88.12 96 ALA A N 1
ATOM 722 C CA . ALA A 1 96 ? 15.390 1.208 -25.045 1.00 88.12 96 ALA A CA 1
ATOM 723 C C . ALA A 1 96 ? 16.664 0.587 -25.639 1.00 88.12 96 ALA A C 1
ATOM 725 O O . ALA A 1 96 ? 17.201 1.111 -26.609 1.00 88.12 96 ALA A O 1
ATOM 726 N N . VAL A 1 97 ? 17.106 -0.549 -25.092 1.00 90.50 97 VAL A N 1
ATOM 727 C CA . VAL A 1 97 ? 18.235 -1.318 -25.635 1.00 90.50 97 VAL A CA 1
ATOM 728 C C . VAL A 1 97 ? 17.917 -1.823 -27.044 1.00 90.50 97 VAL A C 1
ATOM 730 O O . VAL A 1 97 ? 18.744 -1.689 -27.938 1.00 90.50 97 VAL A O 1
ATOM 733 N N . TRP A 1 98 ? 16.705 -2.338 -27.269 1.00 87.25 98 TRP A N 1
ATOM 734 C CA . TRP A 1 98 ? 16.278 -2.792 -28.593 1.00 87.25 98 TRP A CA 1
ATOM 735 C C . TRP A 1 98 ? 16.293 -1.671 -29.639 1.00 87.25 98 TRP A C 1
ATOM 737 O O . TRP A 1 98 ? 16.809 -1.864 -30.735 1.00 87.25 98 TRP A O 1
ATOM 747 N N . ARG A 1 99 ? 15.788 -0.480 -29.289 1.00 88.00 99 ARG A N 1
ATOM 748 C CA . ARG A 1 99 ? 15.796 0.681 -30.196 1.00 88.00 99 ARG A CA 1
ATOM 749 C C . ARG A 1 99 ? 17.205 1.105 -30.596 1.00 88.00 99 ARG A C 1
ATOM 751 O O . ARG A 1 99 ? 17.421 1.393 -31.763 1.00 88.00 99 ARG A O 1
ATOM 758 N N . ALA A 1 100 ? 18.149 1.102 -29.653 1.00 90.06 100 ALA A N 1
ATOM 759 C CA . ALA A 1 100 ? 19.542 1.423 -29.955 1.00 90.06 100 ALA A CA 1
ATOM 760 C C . ALA A 1 100 ? 20.145 0.429 -30.963 1.00 90.06 100 ALA A C 1
ATOM 762 O O . ALA A 1 100 ? 20.769 0.842 -31.933 1.00 90.06 100 ALA A O 1
ATOM 763 N N . TYR A 1 101 ? 19.880 -0.873 -30.797 1.00 89.38 101 TYR A N 1
ATOM 764 C CA . TYR A 1 101 ? 20.319 -1.879 -31.771 1.00 89.38 101 TYR A CA 1
ATOM 765 C C . TYR A 1 101 ? 19.686 -1.700 -33.151 1.00 89.38 101 TYR A C 1
ATOM 767 O O . TYR A 1 101 ? 20.338 -1.944 -34.163 1.00 89.38 101 TYR A O 1
ATOM 775 N N . GLU A 1 102 ? 18.418 -1.299 -33.206 1.00 89.25 102 GLU A N 1
ATOM 776 C CA . GLU A 1 102 ? 17.718 -1.071 -34.467 1.00 89.25 102 GLU A CA 1
ATOM 777 C C . GLU A 1 102 ? 18.285 0.148 -35.208 1.00 89.25 102 GLU A C 1
ATOM 779 O O . GLU A 1 102 ? 18.509 0.074 -36.413 1.00 89.25 102 GLU A O 1
ATOM 784 N N . GLU A 1 103 ? 18.612 1.226 -34.490 1.00 90.94 103 GLU A N 1
ATOM 785 C CA . GLU A 1 103 ? 19.298 2.403 -35.041 1.00 90.94 103 GLU A CA 1
ATOM 786 C C . GLU A 1 103 ? 20.696 2.058 -35.577 1.00 90.94 103 GLU A C 1
ATOM 788 O O . GLU A 1 103 ? 21.004 2.398 -36.722 1.00 90.94 103 GLU A O 1
ATOM 793 N N . ASP A 1 104 ? 21.504 1.324 -34.805 1.00 90.44 104 ASP A N 1
ATOM 794 C CA . ASP A 1 104 ? 22.837 0.876 -35.229 1.00 90.44 104 ASP A CA 1
ATOM 795 C C . ASP A 1 104 ? 22.753 -0.006 -36.488 1.00 90.44 104 ASP A C 1
ATOM 797 O O . ASP A 1 104 ? 23.531 0.149 -37.431 1.00 90.44 104 ASP A O 1
ATOM 801 N N . TYR A 1 105 ? 21.775 -0.916 -36.550 1.00 89.00 105 TYR A N 1
ATOM 802 C CA . TYR A 1 105 ? 21.593 -1.795 -37.707 1.00 89.00 105 TYR A CA 1
ATOM 803 C C . TYR A 1 105 ? 21.165 -1.024 -38.961 1.00 89.00 105 TYR A C 1
ATOM 805 O O . TYR A 1 105 ? 21.660 -1.305 -40.053 1.00 89.00 105 TYR A O 1
ATOM 813 N N . GLN A 1 106 ? 20.276 -0.034 -38.824 1.00 90.12 106 GLN A N 1
ATOM 814 C CA . GLN A 1 106 ? 19.875 0.823 -39.945 1.00 90.12 106 GLN A CA 1
ATOM 815 C C . GLN A 1 106 ? 21.061 1.627 -40.489 1.00 90.12 106 GLN A C 1
ATOM 817 O O . GLN A 1 106 ? 21.249 1.675 -41.704 1.00 90.12 106 GLN A O 1
ATOM 822 N N . GLN A 1 107 ? 21.908 2.178 -39.613 1.00 91.00 107 GLN A N 1
ATOM 823 C CA . GLN A 1 107 ? 23.116 2.898 -40.028 1.00 91.00 107 GLN A CA 1
ATOM 824 C C . GLN A 1 107 ? 24.060 2.002 -40.836 1.00 91.00 107 GLN A C 1
ATOM 826 O O . GLN A 1 107 ? 24.476 2.377 -41.931 1.00 91.00 107 GLN A O 1
ATOM 831 N N . LEU A 1 108 ? 24.327 0.784 -40.355 1.00 91.56 108 LEU A N 1
ATOM 832 C CA . LEU A 1 108 ? 25.181 -0.175 -41.063 1.00 91.56 108 LEU A CA 1
ATOM 833 C C . LEU A 1 108 ? 24.602 -0.587 -42.427 1.00 91.56 108 LEU A C 1
ATOM 835 O O . LEU A 1 108 ? 25.343 -0.742 -43.400 1.00 91.56 108 LEU A O 1
ATOM 839 N N . LEU A 1 109 ? 23.280 -0.763 -42.524 1.00 91.31 109 LEU A N 1
ATOM 840 C CA . LEU A 1 109 ? 22.614 -1.060 -43.795 1.00 91.31 109 LEU A CA 1
ATOM 841 C C . LEU A 1 109 ? 22.739 0.098 -44.790 1.00 91.31 109 LEU A C 1
ATOM 843 O O . LEU A 1 109 ? 22.956 -0.138 -45.981 1.00 91.31 109 LEU A O 1
ATOM 847 N N . ASP A 1 110 ? 22.588 1.332 -44.322 1.00 90.69 110 ASP A N 1
ATOM 848 C CA . ASP A 1 110 ? 22.688 2.520 -45.165 1.00 90.69 110 ASP A CA 1
ATOM 849 C C . ASP A 1 110 ? 24.129 2.765 -45.633 1.00 90.69 110 ASP A C 1
ATOM 851 O O . ASP A 1 110 ? 24.345 3.065 -46.811 1.00 90.69 110 ASP A O 1
ATOM 855 N N . GLU A 1 111 ? 25.123 2.523 -44.774 1.00 89.31 111 GLU A N 1
ATOM 856 C CA . GLU A 1 111 ? 26.544 2.527 -45.142 1.00 89.31 111 GLU A CA 1
ATOM 857 C C . GLU A 1 111 ? 26.861 1.468 -46.207 1.00 89.31 111 GLU A C 1
ATOM 859 O O . GLU A 1 111 ? 27.475 1.778 -47.233 1.00 89.31 111 GLU A O 1
ATOM 864 N N . ALA A 1 112 ? 26.380 0.233 -46.031 1.00 89.00 112 ALA A N 1
ATOM 865 C CA . ALA A 1 112 ? 26.588 -0.846 -46.996 1.00 89.00 112 ALA A CA 1
ATOM 866 C C . ALA A 1 112 ? 25.942 -0.543 -48.362 1.00 89.00 112 ALA A C 1
ATOM 868 O O . ALA A 1 112 ? 26.542 -0.796 -49.412 1.00 89.00 112 ALA A O 1
ATOM 869 N N . LYS A 1 113 ? 24.734 0.040 -48.373 1.00 89.81 113 LYS A N 1
ATOM 870 C CA . LYS A 1 113 ? 24.073 0.499 -49.608 1.00 89.81 113 LYS A CA 1
ATOM 871 C C . LYS A 1 113 ? 24.858 1.621 -50.283 1.00 89.81 113 LYS A C 1
ATOM 873 O O . LYS A 1 113 ? 24.997 1.607 -51.507 1.00 89.81 113 LYS A O 1
ATOM 878 N N . ALA A 1 114 ? 25.380 2.578 -49.515 1.00 88.31 114 ALA A N 1
ATOM 879 C CA . ALA A 1 114 ? 26.193 3.670 -50.043 1.00 88.31 114 ALA A CA 1
ATOM 880 C C . ALA A 1 114 ? 27.500 3.151 -50.667 1.00 88.31 114 ALA A C 1
ATOM 882 O O . ALA A 1 114 ? 27.887 3.591 -51.754 1.00 88.31 114 ALA A O 1
ATOM 883 N N . GLU A 1 115 ? 28.148 2.172 -50.030 1.00 86.81 115 GLU A N 1
ATOM 884 C CA . GLU A 1 115 ? 29.351 1.528 -50.558 1.00 86.81 115 GLU A CA 1
ATOM 885 C C . GLU A 1 115 ? 29.058 0.741 -51.847 1.00 86.81 115 GLU A C 1
ATOM 887 O O . GLU A 1 115 ? 29.801 0.856 -52.826 1.00 86.81 115 GLU A O 1
ATOM 892 N N . ALA A 1 116 ? 27.954 -0.011 -51.892 1.00 87.00 116 ALA A N 1
ATOM 893 C CA . ALA A 1 116 ? 27.518 -0.735 -53.086 1.00 87.00 116 ALA A CA 1
ATOM 894 C C . ALA A 1 116 ? 27.207 0.217 -54.256 1.00 87.00 116 ALA A C 1
ATOM 896 O O . ALA A 1 116 ? 27.724 0.028 -55.358 1.00 87.00 116 ALA A O 1
ATOM 897 N N . ALA A 1 117 ? 26.458 1.295 -54.003 1.00 86.12 117 ALA A N 1
ATOM 898 C CA . ALA A 1 117 ? 26.157 2.317 -55.004 1.00 86.12 117 ALA A CA 1
ATOM 899 C C . ALA A 1 117 ? 27.424 3.032 -55.510 1.00 86.12 117 ALA A C 1
ATOM 901 O O . ALA A 1 117 ? 27.530 3.367 -56.692 1.00 86.12 117 ALA A O 1
ATOM 902 N N . SER A 1 118 ? 28.412 3.254 -54.636 1.00 81.75 118 SER A N 1
ATOM 903 C CA . SER A 1 118 ? 29.717 3.801 -55.021 1.00 81.75 118 SER A CA 1
ATOM 904 C C . SER A 1 118 ? 30.486 2.839 -55.935 1.00 81.75 118 SER A C 1
ATOM 906 O O . SER A 1 118 ? 30.962 3.242 -57.000 1.00 81.75 118 SER A O 1
ATOM 908 N N . LYS A 1 119 ? 30.541 1.547 -55.583 1.00 84.44 119 LYS A N 1
ATOM 909 C CA . LYS A 1 119 ? 31.184 0.502 -56.398 1.00 84.44 119 LYS A CA 1
ATOM 910 C C . LYS A 1 119 ? 30.537 0.370 -57.777 1.00 84.44 119 LYS A C 1
ATOM 912 O O . LYS A 1 119 ? 31.259 0.316 -58.772 1.00 84.44 119 LYS A O 1
ATOM 917 N N . GLU A 1 120 ? 29.207 0.392 -57.859 1.00 80.94 120 GLU A N 1
ATOM 918 C CA . GLU A 1 120 ? 28.479 0.366 -59.134 1.00 80.94 120 GLU A CA 1
ATOM 919 C C . GLU A 1 120 ? 28.792 1.586 -60.005 1.00 80.94 120 GLU A C 1
ATOM 921 O O . GLU A 1 120 ? 29.079 1.438 -61.195 1.00 80.94 120 GLU A O 1
ATOM 926 N N . ARG A 1 121 ? 28.815 2.794 -59.421 1.00 79.81 121 ARG A N 1
ATOM 927 C CA . ARG A 1 121 ? 29.199 4.020 -60.144 1.00 79.81 121 ARG A CA 1
ATOM 928 C C . ARG A 1 121 ? 30.615 3.920 -60.707 1.00 79.81 121 ARG A C 1
ATOM 930 O O . ARG A 1 121 ? 30.823 4.213 -61.883 1.00 79.81 121 ARG A O 1
ATOM 937 N N . VAL A 1 122 ? 31.578 3.464 -59.905 1.00 78.88 122 VAL A N 1
ATOM 938 C CA . VAL A 1 122 ? 32.971 3.272 -60.342 1.00 78.88 122 VAL A CA 1
ATOM 939 C C . VAL A 1 122 ? 33.063 2.229 -61.460 1.00 78.88 122 VAL A C 1
ATOM 941 O O . VAL A 1 122 ? 33.788 2.430 -62.436 1.00 78.88 122 VAL A O 1
ATOM 944 N N . GLN A 1 123 ? 32.308 1.133 -61.364 1.00 79.94 123 GLN A N 1
ATOM 945 C CA . GLN A 1 123 ? 32.314 0.074 -62.371 1.00 79.94 123 GLN A CA 1
ATOM 946 C C . GLN A 1 123 ? 31.687 0.525 -63.700 1.00 79.94 123 GLN A C 1
ATOM 948 O O . GLN A 1 123 ? 32.220 0.195 -64.761 1.00 79.94 123 GLN A O 1
ATOM 953 N N . ASN A 1 124 ? 30.615 1.322 -63.661 1.00 78.12 124 ASN A N 1
ATOM 954 C CA . ASN A 1 124 ? 30.004 1.905 -64.859 1.00 78.12 124 ASN A CA 1
ATOM 955 C C . ASN A 1 124 ? 30.941 2.896 -65.561 1.00 78.12 124 ASN A C 1
ATOM 957 O O . ASN A 1 124 ? 31.079 2.859 -66.781 1.00 78.12 124 ASN A O 1
ATOM 961 N N . ILE A 1 125 ? 31.655 3.728 -64.795 1.00 75.94 125 ILE A N 1
ATOM 962 C CA . ILE A 1 125 ? 32.675 4.636 -65.343 1.00 75.94 125 ILE A CA 1
ATOM 963 C C . ILE A 1 125 ? 33.804 3.841 -66.017 1.00 75.94 125 ILE A C 1
ATOM 965 O O . ILE A 1 125 ? 34.294 4.236 -67.073 1.00 75.94 125 ILE A O 1
ATOM 969 N N . ARG A 1 126 ? 34.198 2.699 -65.441 1.00 73.38 126 ARG A N 1
ATOM 970 C CA . ARG A 1 126 ? 35.269 1.846 -65.976 1.00 73.38 126 ARG A CA 1
ATOM 971 C C . ARG A 1 126 ? 34.867 1.063 -67.232 1.00 73.38 126 ARG A C 1
ATOM 973 O O . ARG A 1 126 ? 35.745 0.765 -68.024 1.00 73.38 126 ARG A O 1
ATOM 980 N N . LYS A 1 127 ? 33.581 0.737 -67.411 1.00 67.56 127 LYS A N 1
ATOM 981 C CA . LYS A 1 127 ? 33.035 0.096 -68.628 1.00 67.56 127 LYS A CA 1
ATOM 982 C C . LYS A 1 127 ? 32.783 1.069 -69.789 1.00 67.56 127 LYS A C 1
ATOM 984 O O . LYS A 1 127 ? 32.585 0.619 -70.909 1.00 67.56 127 LYS A O 1
ATOM 989 N N . SER A 1 128 ? 32.732 2.371 -69.508 1.00 61.53 128 SER A N 1
ATOM 990 C CA . SER A 1 128 ? 32.499 3.442 -70.492 1.00 61.53 128 SER A CA 1
ATOM 991 C C . SER A 1 128 ? 33.796 3.955 -71.154 1.00 61.53 128 SER A C 1
ATOM 993 O O . SER A 1 128 ? 33.749 4.769 -72.073 1.00 61.53 128 SER A O 1
ATOM 995 N N . LYS A 1 129 ? 34.959 3.490 -70.681 1.00 53.41 129 LYS A N 1
ATOM 996 C CA . LYS A 1 129 ? 36.275 3.683 -71.308 1.00 53.41 129 LYS A CA 1
ATOM 997 C C . LYS A 1 129 ? 36.681 2.428 -72.063 1.00 53.41 129 LYS A C 1
ATOM 999 O O . LYS A 1 129 ? 37.342 2.594 -73.107 1.00 53.41 129 LYS A O 1
#

Organism: NCBI:txid113226

Radius of gyration: 32.79 Å; chains: 1; bounding box: 59×31×104 Å

InterPro domains:
  IPR038882 Respiratory complex factor Rcf3 [PTHR39153] (10-108)

Sequence (129 aa):
MVRKHGSLTKDEEINEASWVAARGAAVGAAKWGVFSILAGAAGHAFSPVYRGLTVQFKVFLQVSGMTAGAIIEADRRLIAHEVVMRNRKKIARDAAVWRAYEEDYQQLLDEAKAEAASKERVQNIRKSK

pLDDT: mean 81.2, std 11.17, range [40.62, 93.31]

Foldseek 3Di:
DDPPDDDVVVVVVVVVLVVLLVVQLVVQLVVQLVVQVVVLVVCCVPPPVSVPDDPVVSVVSSVVSSNVSSVVRSVVSNVVVVVVVVVVVVVVVVVVVVVVVVVVVVVVVVVVVVVVVVVVVVVVVVVVD

Secondary structure (DSSP, 8-state):
-------HHHHHHHHHHHHHHHHHHHHHHHHHHHHHHHHHHHHHHH-HHHHHS-HHHHHHHHHHHHHHHHHHHHHHHHHHHHHHHHHHHHHHHHHHHHHHHHHHHHHHHHHHHHHHHHHHHHHHHHH--